Protein AF-A0AAN7W678-F1 (afdb_monomer_lite)

Foldseek 3Di:
DDDDDDDDDPDPDPPPPPPPPDDDWDWDADPVVRDTDTDDDPPPPPPPPPDPPDDDDDDDDDDPDPPPPDPVVVVVVVVVVVVVVVVVVVVVVVVVVVVVVVVVVVVVVVVVVVVVVVVVVVVVVVVVVVVVVVVVVVVVVVVVVD

Organism: NCBI:txid574655

InterPro domains:
  IPR004827 Basic-leucine zipper domain [PS00036] (78-93)
  IPR004827 Basic-leucine zipper domain [SM00338] (74-135)
  IPR046347 Basic-leucine zipper domain superfamily [SSF57959] (76-134)
  IPR050936 AP-1-like transcription factor yap1-like [PTHR40621] (41-137)

Radius of gyration: 36.77 Å; chains: 1; bounding box: 62×60×123 Å

Sequence (146 aa):
MSDTDDPQIDQESHHVNVVPDASYADFSFDATTTQFTYTADEQDSRRSSRALMIPEDASTPESPPRTTKGPARKDAEKRREQNRAAQRAYRDRQKVLVDGLLGQVNEMASKLQQQETKCELLESMCKRLATENEVYRDFLKLARTQ

Structure (mmCIF, N/CA/C/O backbone):
data_AF-A0AAN7W678-F1
#
_entry.id   AF-A0AAN7W678-F1
#
loop_
_atom_site.group_PDB
_atom_site.id
_atom_site.type_symbol
_atom_site.label_atom_id
_atom_site.label_alt_id
_atom_site.label_comp_id
_atom_site.label_asym_id
_atom_site.label_entity_id
_atom_site.label_seq_id
_atom_site.pdbx_PDB_ins_code
_atom_site.Cartn_x
_atom_site.Cartn_y
_atom_site.Cartn_z
_atom_site.occupancy
_atom_site.B_iso_or_equiv
_atom_site.auth_seq_id
_atom_site.auth_comp_id
_atom_site.auth_asym_id
_atom_site.auth_atom_id
_atom_site.pdbx_PDB_model_num
ATOM 1 N N . MET A 1 1 ? -27.120 41.879 -8.308 1.00 45.72 1 MET A N 1
ATOM 2 C CA . MET A 1 1 ? -26.958 41.950 -9.771 1.00 45.72 1 MET A CA 1
ATOM 3 C C . MET A 1 1 ? -25.512 42.298 -10.028 1.00 45.72 1 MET A C 1
ATOM 5 O O . MET A 1 1 ? -25.113 43.422 -9.764 1.00 45.72 1 MET A O 1
ATOM 9 N N . SER A 1 2 ? -24.736 41.291 -10.398 1.00 44.03 2 SER A N 1
ATOM 10 C CA . SER A 1 2 ? -23.367 41.421 -10.885 1.00 44.03 2 SER A CA 1
ATOM 11 C C . SER A 1 2 ? -23.129 40.183 -11.737 1.00 44.03 2 SER A C 1
ATOM 13 O O . SER A 1 2 ? -23.145 39.063 -11.221 1.00 44.03 2 SER A O 1
ATOM 15 N N . ASP A 1 3 ? -23.067 40.439 -13.036 1.00 44.00 3 ASP A N 1
ATOM 16 C CA . ASP A 1 3 ? -22.944 39.501 -14.140 1.00 44.00 3 ASP A CA 1
ATOM 17 C C . ASP A 1 3 ? -21.658 38.677 -14.030 1.00 44.00 3 ASP A C 1
ATOM 19 O O . ASP A 1 3 ? -20.603 39.190 -13.659 1.00 44.00 3 ASP A O 1
ATOM 23 N N . THR A 1 4 ? -21.763 37.379 -14.313 1.00 47.72 4 THR A N 1
ATOM 24 C CA . THR A 1 4 ? -20.614 36.476 -14.438 1.00 47.72 4 THR A CA 1
ATOM 25 C C . THR A 1 4 ? -20.540 36.067 -15.903 1.00 47.72 4 THR A C 1
ATOM 27 O O . THR A 1 4 ? -21.334 35.245 -16.353 1.00 47.72 4 THR A O 1
ATOM 30 N N . ASP A 1 5 ? -19.643 36.707 -16.652 1.00 45.00 5 ASP A N 1
ATOM 31 C CA . ASP A 1 5 ? -19.260 36.291 -18.000 1.00 45.00 5 ASP A CA 1
ATOM 32 C C . ASP A 1 5 ? -18.352 35.057 -17.890 1.00 45.00 5 ASP A C 1
ATOM 34 O O . ASP A 1 5 ? -17.177 35.165 -17.533 1.00 45.00 5 ASP A O 1
ATOM 38 N N . ASP A 1 6 ? -18.900 33.877 -18.181 1.00 46.94 6 ASP A N 1
ATOM 39 C CA . ASP A 1 6 ? -18.118 32.659 -18.402 1.00 46.94 6 ASP A CA 1
ATOM 40 C C . ASP A 1 6 ? -17.540 32.673 -19.831 1.00 46.94 6 ASP A C 1
ATOM 42 O O . ASP A 1 6 ? -18.298 32.813 -20.797 1.00 46.94 6 ASP A O 1
ATOM 46 N N . PRO A 1 7 ? -16.222 32.486 -20.031 1.00 46.75 7 PRO A N 1
ATOM 47 C CA . PRO A 1 7 ? -15.678 32.315 -21.370 1.00 46.75 7 PRO A CA 1
ATOM 48 C C . PRO A 1 7 ? -16.061 30.935 -21.929 1.00 46.75 7 PRO A C 1
ATOM 50 O O . PRO A 1 7 ? -15.653 29.897 -21.404 1.00 46.75 7 PRO A O 1
ATOM 53 N N . GLN A 1 8 ? -16.813 30.922 -23.035 1.00 43.38 8 GLN A N 1
ATOM 54 C CA . GLN A 1 8 ? -17.017 29.730 -23.860 1.00 43.38 8 GLN A CA 1
ATOM 55 C C . GLN A 1 8 ? -15.668 29.257 -24.417 1.00 43.38 8 GLN A C 1
ATOM 57 O O . GLN A 1 8 ? -15.045 29.930 -25.236 1.00 43.38 8 GLN A O 1
ATOM 62 N N . ILE A 1 9 ? -15.217 28.086 -23.970 1.00 41.78 9 ILE A N 1
ATOM 63 C CA . ILE A 1 9 ? -14.103 27.370 -24.589 1.00 41.78 9 ILE A CA 1
ATOM 64 C C . ILE A 1 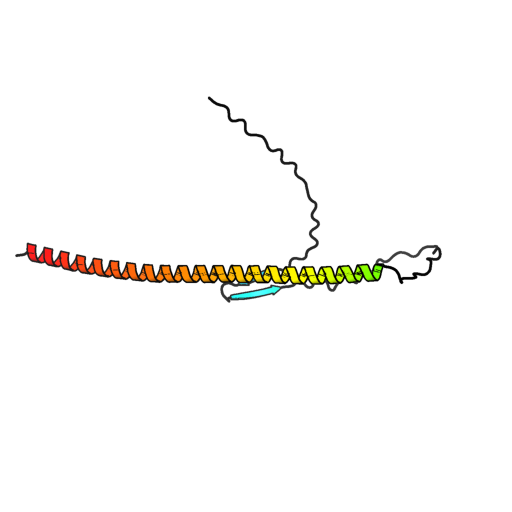9 ? -14.675 26.601 -25.781 1.00 41.78 9 ILE A C 1
ATOM 66 O O . ILE A 1 9 ? -15.334 25.574 -25.604 1.00 41.78 9 ILE A O 1
ATOM 70 N N . ASP A 1 10 ? -14.421 27.104 -26.988 1.00 40.97 10 ASP A N 1
ATOM 71 C CA . ASP A 1 10 ? -14.635 26.368 -28.232 1.00 40.97 10 ASP A CA 1
ATOM 72 C C . ASP A 1 10 ? -13.749 25.113 -28.230 1.00 40.97 10 ASP A C 1
ATOM 74 O O . ASP A 1 10 ? -12.520 25.182 -28.298 1.00 40.97 10 ASP A O 1
ATOM 78 N N . GLN A 1 11 ? -14.369 23.937 -28.112 1.00 38.78 11 GLN A N 1
ATOM 79 C CA . GLN A 1 11 ? -13.681 22.662 -28.288 1.00 38.78 11 GLN A CA 1
ATOM 80 C C . GLN A 1 11 ? -13.535 22.371 -29.786 1.00 38.78 11 GLN A C 1
ATOM 82 O O . GLN A 1 11 ? -14.395 21.736 -30.399 1.00 38.78 11 GLN A O 1
ATOM 87 N N . GLU A 1 12 ? -12.426 22.804 -30.386 1.00 39.22 12 GLU A N 1
ATOM 88 C CA . GLU A 1 12 ? -11.983 22.257 -31.669 1.00 39.22 12 GLU A CA 1
ATOM 89 C C . GLU A 1 12 ? -11.639 20.769 -31.488 1.00 39.22 12 GLU A C 1
ATOM 91 O O . GLU A 1 12 ? -10.652 20.383 -30.860 1.00 39.22 12 GLU A O 1
ATOM 96 N N . SER A 1 13 ? -12.493 19.905 -32.036 1.00 42.25 13 SER A N 1
ATOM 97 C CA . SER A 1 13 ? -12.279 18.461 -32.075 1.00 42.25 13 SER A CA 1
ATOM 98 C C . SER A 1 13 ? -11.214 18.118 -33.120 1.00 42.25 13 SER A C 1
ATOM 100 O O . SER A 1 13 ? -11.493 17.875 -34.293 1.00 42.25 13 SER A O 1
ATOM 102 N N . HIS A 1 14 ? -9.952 18.059 -32.696 1.00 37.84 14 HIS A N 1
ATOM 103 C CA . HIS A 1 14 ? -8.917 17.406 -33.489 1.00 37.84 14 HIS A CA 1
ATOM 104 C C . HIS A 1 14 ? -9.152 15.893 -33.482 1.00 37.84 14 HIS A C 1
ATOM 106 O O . HIS A 1 14 ? -8.736 15.172 -32.575 1.00 37.84 14 HIS A O 1
ATOM 112 N N . HIS A 1 15 ? -9.835 15.408 -34.517 1.00 33.69 15 HIS A N 1
ATOM 113 C CA . HIS A 1 15 ? -9.990 13.986 -34.783 1.00 33.69 15 HIS A CA 1
ATOM 114 C C . HIS A 1 15 ? -8.625 13.407 -35.186 1.00 33.69 15 HIS A C 1
ATOM 116 O O . HIS A 1 15 ? -8.247 13.383 -36.358 1.00 33.69 15 HIS A O 1
ATOM 122 N N . VAL A 1 16 ? -7.841 12.960 -34.205 1.00 38.50 16 VAL A N 1
ATOM 123 C CA . VAL A 1 16 ? -6.631 12.183 -34.474 1.00 38.50 16 VAL A CA 1
ATOM 124 C C . VAL A 1 16 ? -7.089 10.792 -34.900 1.00 38.50 16 VAL A C 1
ATOM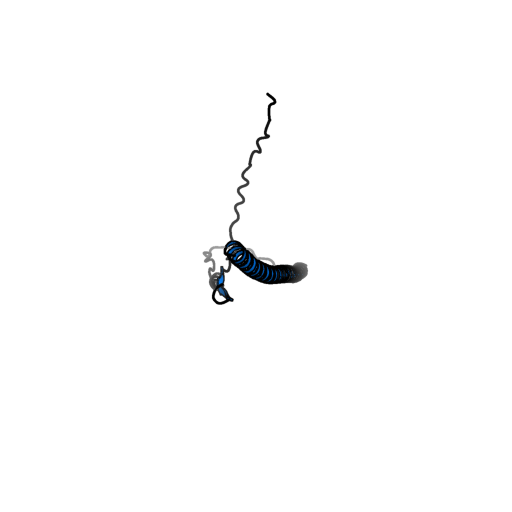 126 O O . VAL A 1 16 ? -7.546 9.999 -34.080 1.00 38.50 16 VAL A O 1
ATOM 129 N N . ASN A 1 17 ? -6.996 10.496 -36.197 1.00 39.53 17 ASN A N 1
ATOM 130 C CA . ASN A 1 17 ? -7.107 9.131 -36.707 1.00 39.53 17 ASN A CA 1
ATOM 131 C C . ASN A 1 17 ? -5.894 8.328 -36.222 1.00 39.53 17 ASN A C 1
ATOM 133 O O . ASN A 1 17 ? -4.886 8.201 -36.917 1.00 39.53 17 ASN A O 1
ATOM 137 N N . VAL A 1 18 ? -5.981 7.811 -34.998 1.00 37.03 18 VAL A N 1
ATOM 138 C CA . VAL A 1 18 ? -5.061 6.792 -34.503 1.00 37.03 18 VAL A CA 1
ATOM 139 C C . VAL A 1 18 ? -5.482 5.479 -35.149 1.00 37.03 18 VAL A C 1
ATOM 141 O O . VAL A 1 18 ? -6.487 4.885 -34.772 1.00 37.03 18 VAL A O 1
ATOM 144 N N . VAL A 1 19 ? -4.725 5.037 -36.149 1.00 40.75 19 VAL A N 1
ATOM 145 C CA . VAL A 1 19 ? -4.751 3.640 -36.590 1.00 40.75 19 VAL A CA 1
ATOM 146 C C . VAL A 1 19 ? -4.217 2.805 -35.418 1.00 40.75 19 VAL A C 1
ATOM 148 O O . VAL A 1 19 ? -3.059 3.008 -35.043 1.00 40.75 19 VAL A O 1
ATOM 151 N N . PRO A 1 20 ? -5.003 1.908 -34.794 1.00 43.53 20 PRO A N 1
ATOM 152 C CA . PRO A 1 20 ? -4.488 1.079 -33.720 1.00 43.53 20 PRO A CA 1
ATOM 153 C C . PRO A 1 20 ? -3.737 -0.093 -34.354 1.00 43.53 20 PRO A C 1
ATOM 155 O O . PRO A 1 20 ? -4.328 -1.117 -34.679 1.00 43.53 20 PRO A O 1
ATOM 158 N N . ASP A 1 21 ? -2.432 0.070 -34.558 1.00 43.50 21 ASP A N 1
ATOM 159 C CA . ASP A 1 21 ? -1.530 -1.040 -34.885 1.00 43.50 21 ASP A CA 1
ATOM 160 C C . ASP A 1 21 ? -0.730 -1.412 -33.630 1.00 43.50 21 ASP A C 1
ATOM 162 O O . ASP A 1 21 ? 0.469 -1.169 -33.509 1.00 43.50 21 ASP A O 1
ATOM 166 N N . ALA A 1 22 ? -1.443 -1.911 -32.622 1.00 43.84 22 ALA A N 1
ATOM 167 C CA . ALA A 1 22 ? -0.846 -2.508 -31.438 1.00 43.84 22 ALA A CA 1
ATOM 168 C C . ALA A 1 22 ? -1.771 -3.623 -30.950 1.00 43.84 22 ALA A C 1
ATOM 170 O O . ALA A 1 22 ? -2.796 -3.362 -30.321 1.00 43.84 22 ALA A O 1
ATOM 171 N N . SER A 1 23 ? -1.419 -4.872 -31.262 1.00 51.62 23 SER A N 1
ATOM 172 C CA . SER A 1 23 ? -2.016 -6.045 -30.627 1.00 51.62 23 SER A CA 1
ATOM 173 C C . SER A 1 23 ? -1.707 -5.980 -29.130 1.00 51.62 23 SER A C 1
ATOM 175 O O . SER A 1 23 ? -0.570 -6.211 -28.708 1.00 51.62 23 SER A O 1
ATOM 177 N N . TYR A 1 24 ? -2.693 -5.598 -28.326 1.00 46.97 24 TYR A N 1
ATOM 178 C CA . TYR A 1 24 ? -2.575 -5.634 -26.876 1.00 46.97 24 TYR A CA 1
ATOM 179 C C . TYR A 1 24 ? -2.617 -7.096 -26.428 1.00 46.97 24 TYR A C 1
ATOM 181 O O . TYR A 1 24 ? -3.590 -7.794 -26.690 1.00 46.97 24 TYR A O 1
ATOM 189 N N . ALA A 1 25 ? -1.548 -7.562 -25.781 1.00 56.78 25 ALA A N 1
ATOM 190 C CA . ALA A 1 25 ? -1.597 -8.817 -25.043 1.00 56.78 25 ALA A CA 1
ATOM 191 C C . ALA A 1 25 ? -2.537 -8.635 -23.846 1.00 56.78 25 ALA A C 1
ATOM 193 O O . ALA A 1 25 ? -2.428 -7.631 -23.133 1.00 56.78 25 ALA A O 1
ATOM 194 N N . ASP A 1 26 ? -3.445 -9.585 -23.645 1.00 56.50 26 ASP A N 1
ATOM 195 C CA . ASP A 1 26 ? -4.416 -9.521 -22.559 1.00 56.50 26 ASP A CA 1
ATOM 196 C C . ASP A 1 26 ? -3.771 -10.022 -21.258 1.00 56.50 26 ASP A C 1
ATOM 198 O O . ASP A 1 26 ? -3.059 -11.034 -21.246 1.00 56.50 26 ASP A O 1
ATOM 202 N N . PHE A 1 27 ? -3.964 -9.274 -20.171 1.00 49.91 27 PHE A N 1
ATOM 203 C CA . PHE A 1 27 ? -3.365 -9.568 -18.870 1.00 49.91 27 PHE A CA 1
ATOM 204 C C . PHE A 1 27 ? -4.459 -9.659 -17.816 1.00 49.91 27 PHE A C 1
ATOM 206 O O . PHE A 1 27 ? -5.077 -8.655 -17.460 1.00 49.91 27 PHE A O 1
ATOM 213 N N . SER A 1 28 ? -4.664 -10.860 -17.281 1.00 55.88 28 SER A N 1
ATOM 214 C CA . SER A 1 28 ? -5.645 -11.113 -16.230 1.00 55.88 28 SER A CA 1
ATOM 215 C C . SER A 1 28 ? -4.971 -11.534 -14.928 1.00 55.88 28 SER A C 1
ATOM 217 O O . SER A 1 28 ? -4.061 -12.368 -14.909 1.00 55.88 28 SER A O 1
ATOM 219 N N . PHE A 1 29 ? -5.451 -10.961 -13.823 1.00 58.31 29 PHE A N 1
ATOM 220 C CA . PHE A 1 29 ? -5.061 -11.318 -12.463 1.00 58.31 29 PHE A CA 1
ATOM 221 C C . PHE A 1 29 ? -6.230 -12.004 -11.757 1.00 58.31 29 PHE A C 1
ATOM 223 O O . PHE A 1 29 ? -7.313 -11.425 -11.654 1.00 58.31 29 PHE A O 1
ATOM 230 N N . ASP A 1 30 ? -6.001 -13.217 -11.253 1.00 53.50 30 ASP A N 1
ATOM 231 C CA . ASP A 1 30 ? -6.959 -13.907 -10.393 1.00 53.50 30 ASP A CA 1
ATOM 232 C C . ASP A 1 30 ? -6.600 -13.659 -8.923 1.00 53.50 30 ASP A C 1
ATOM 234 O O . ASP A 1 30 ? -5.625 -14.197 -8.391 1.00 53.50 30 ASP A O 1
ATOM 238 N N . ALA A 1 31 ? -7.416 -12.848 -8.250 1.00 44.53 31 ALA A N 1
ATOM 239 C CA . ALA A 1 31 ? -7.238 -12.526 -6.838 1.00 44.53 31 ALA A CA 1
ATOM 240 C C . ALA A 1 31 ? -7.493 -13.725 -5.902 1.00 44.53 31 ALA A C 1
ATOM 242 O O . ALA A 1 31 ? -7.049 -13.706 -4.757 1.00 44.53 31 ALA A O 1
ATOM 243 N N . THR A 1 32 ? -8.178 -14.769 -6.376 1.00 45.88 32 THR A N 1
ATOM 244 C CA . THR A 1 32 ? -8.543 -15.952 -5.579 1.00 45.88 32 THR A CA 1
ATOM 245 C C . THR A 1 32 ? -7.392 -16.945 -5.490 1.00 45.88 32 THR A C 1
ATOM 247 O O . THR A 1 32 ? -7.174 -17.562 -4.451 1.00 45.88 32 THR A O 1
ATOM 250 N N . THR A 1 33 ? -6.640 -17.091 -6.582 1.00 50.84 33 THR A N 1
ATOM 251 C CA . THR A 1 33 ? -5.494 -18.006 -6.677 1.00 50.84 33 THR A CA 1
ATOM 252 C C . THR A 1 33 ? -4.140 -17.299 -6.615 1.00 50.84 33 THR A C 1
ATOM 254 O O . THR A 1 33 ? -3.118 -17.980 -6.640 1.00 50.84 33 THR A O 1
ATOM 257 N N . THR A 1 34 ? -4.132 -15.961 -6.537 1.00 55.19 34 THR A N 1
ATOM 258 C CA . THR A 1 34 ? -2.939 -15.092 -6.591 1.00 55.19 34 THR A CA 1
ATOM 259 C C . THR A 1 34 ? -2.016 -15.394 -7.777 1.00 55.19 34 THR A C 1
ATOM 261 O O . THR A 1 34 ? -0.800 -15.209 -7.705 1.00 55.19 34 THR A O 1
ATOM 264 N N . GLN A 1 35 ? -2.597 -15.837 -8.897 1.00 41.97 35 GLN A N 1
ATOM 265 C CA . GLN A 1 35 ? -1.870 -16.184 -10.115 1.00 41.97 35 GLN A CA 1
ATOM 266 C C . GLN A 1 35 ? -2.053 -15.141 -11.217 1.00 41.97 35 GLN A C 1
AT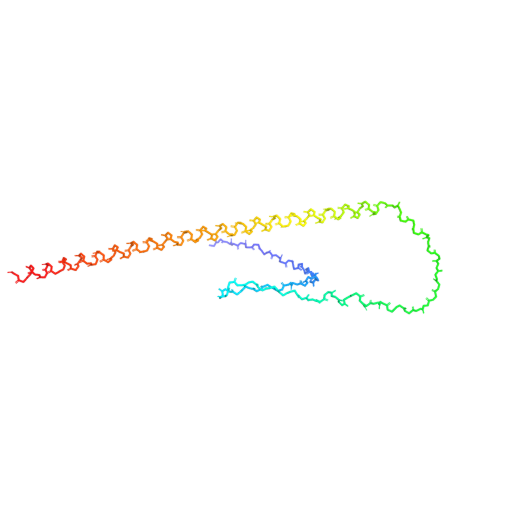OM 268 O O . GLN A 1 35 ? -3.118 -14.548 -11.400 1.00 41.97 35 GLN A O 1
ATOM 273 N N . PHE A 1 36 ? -0.977 -14.961 -11.982 1.00 48.84 36 PHE A N 1
ATOM 274 C CA . PHE A 1 36 ? -0.943 -14.132 -13.178 1.00 48.84 36 PHE A CA 1
ATOM 275 C C . PHE A 1 36 ? -1.002 -15.024 -14.411 1.00 48.84 36 PHE A C 1
ATOM 277 O O . PHE A 1 36 ? -0.194 -15.945 -14.550 1.00 48.84 36 PHE A O 1
ATOM 284 N N . THR A 1 37 ? -1.934 -14.738 -15.314 1.00 46.06 37 THR A N 1
ATOM 285 C CA . THR A 1 37 ? -2.043 -15.428 -16.602 1.00 46.06 37 THR A CA 1
ATOM 286 C C . THR A 1 37 ? -1.672 -14.476 -17.728 1.00 46.06 37 THR A C 1
ATOM 288 O O . THR A 1 37 ? -2.135 -13.338 -17.783 1.00 46.06 37 THR A O 1
ATOM 291 N N . TYR A 1 38 ? -0.795 -14.952 -18.611 1.00 45.34 38 TYR A N 1
ATOM 292 C CA . TYR A 1 38 ? -0.358 -14.231 -19.798 1.00 45.34 38 TYR A CA 1
ATOM 293 C C . TYR A 1 38 ? -0.779 -15.008 -21.039 1.00 45.34 38 TYR A C 1
ATOM 295 O O . TYR A 1 38 ? -0.333 -16.137 -21.248 1.00 45.34 38 TYR A O 1
ATOM 303 N N . THR A 1 39 ? -1.606 -14.383 -21.868 1.00 48.78 39 THR A N 1
ATOM 304 C CA . THR A 1 39 ? -1.988 -14.892 -23.185 1.00 48.78 39 THR A CA 1
ATOM 305 C C . THR A 1 39 ? -1.485 -13.924 -24.246 1.00 48.78 39 THR A C 1
ATOM 307 O O . THR A 1 39 ? -2.028 -12.837 -24.431 1.00 48.78 39 THR A O 1
ATOM 310 N N . ALA A 1 40 ? -0.406 -14.312 -24.928 1.00 51.50 40 ALA A N 1
ATOM 311 C CA . ALA A 1 40 ? 0.001 -13.666 -26.168 1.00 51.50 40 ALA A CA 1
ATOM 312 C C . ALA A 1 40 ? -0.842 -14.226 -27.316 1.00 51.50 40 ALA A C 1
ATOM 314 O O . ALA A 1 40 ? -0.824 -15.434 -27.549 1.00 51.50 40 ALA A O 1
ATOM 315 N N . ASP A 1 41 ? -1.531 -13.363 -28.060 1.00 50.16 41 ASP A N 1
ATOM 316 C CA . ASP A 1 41 ? -2.116 -13.756 -29.340 1.00 50.16 41 ASP A CA 1
ATOM 317 C C . ASP A 1 41 ? -0.988 -14.043 -30.345 1.00 50.16 41 ASP A C 1
ATOM 319 O O . ASP A 1 41 ? -0.283 -13.141 -30.803 1.00 50.16 41 ASP A O 1
ATOM 323 N N . GLU A 1 42 ? -0.812 -15.311 -30.722 1.00 47.81 42 GLU A N 1
ATOM 324 C CA . GLU A 1 42 ? 0.161 -15.774 -31.725 1.00 47.81 42 GLU A CA 1
ATOM 325 C C . GLU A 1 42 ? -0.231 -15.395 -33.174 1.00 47.81 42 GLU A C 1
ATOM 327 O O . GLU A 1 42 ? -0.091 -16.190 -34.108 1.00 47.81 42 GLU A O 1
ATOM 332 N N . GLN A 1 43 ? -0.737 -14.183 -33.423 1.00 47.50 43 GLN A N 1
ATOM 333 C CA . GLN A 1 43 ? -1.147 -13.784 -34.778 1.00 47.50 43 GLN A CA 1
ATOM 334 C C . GLN A 1 43 ? 0.006 -13.390 -35.717 1.00 47.50 43 GLN A C 1
ATOM 336 O O . GLN A 1 43 ? -0.226 -13.215 -36.916 1.00 47.50 43 GLN A O 1
ATOM 341 N N . ASP A 1 44 ? 1.253 -13.332 -35.243 1.00 46.47 44 ASP A N 1
ATOM 342 C CA . ASP A 1 44 ? 2.359 -12.790 -36.047 1.00 46.47 44 ASP A CA 1
ATOM 343 C C . ASP A 1 44 ? 3.160 -13.825 -36.867 1.00 46.47 44 ASP A C 1
ATOM 345 O O . ASP A 1 44 ? 4.025 -13.463 -37.662 1.00 46.47 44 ASP A O 1
ATOM 349 N N . SER A 1 45 ? 2.840 -15.125 -36.787 1.00 40.78 45 SER A N 1
ATOM 350 C CA . SER A 1 45 ? 3.530 -16.149 -37.605 1.00 40.78 45 SER A CA 1
ATOM 351 C C . SER A 1 45 ? 2.988 -16.319 -39.035 1.00 40.78 45 SER A C 1
ATOM 353 O O . SER A 1 45 ? 3.561 -17.077 -39.816 1.00 40.78 45 SER A O 1
ATOM 355 N N . ARG A 1 46 ? 1.900 -15.634 -39.433 1.00 43.22 46 ARG A N 1
ATOM 356 C CA . ARG A 1 46 ? 1.252 -15.852 -40.753 1.00 43.22 46 ARG A CA 1
ATOM 357 C C . ARG A 1 46 ? 1.257 -14.660 -41.715 1.00 43.22 46 ARG A C 1
ATOM 359 O O . ARG A 1 46 ? 0.874 -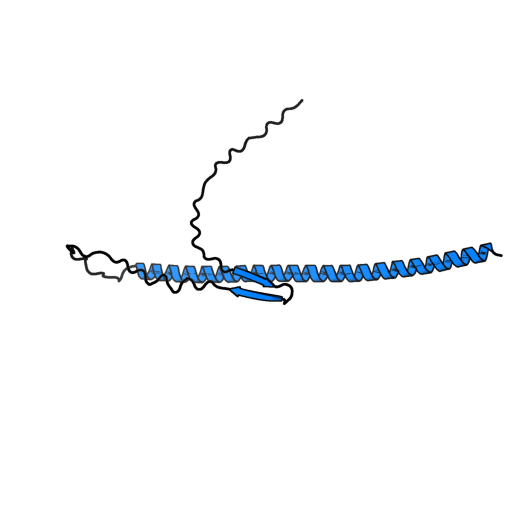14.825 -42.871 1.00 43.22 46 ARG A O 1
ATOM 366 N N . ARG A 1 47 ? 1.734 -13.475 -41.311 1.00 41.06 47 ARG A N 1
ATOM 367 C CA . ARG A 1 47 ? 1.788 -12.290 -42.199 1.00 41.06 47 ARG A CA 1
ATOM 368 C C . ARG A 1 47 ? 3.020 -12.214 -43.114 1.00 41.06 47 ARG A C 1
ATOM 370 O O . ARG A 1 47 ? 3.106 -11.297 -43.923 1.00 41.06 47 ARG A O 1
ATOM 377 N N . SER A 1 48 ? 3.918 -13.202 -43.078 1.00 42.69 48 SER A N 1
ATOM 378 C CA . SER A 1 48 ? 5.100 -13.270 -43.962 1.00 42.69 48 SER A CA 1
ATOM 379 C C . SER A 1 48 ? 4.834 -13.919 -45.338 1.00 42.69 48 SER A C 1
ATOM 381 O O . SER A 1 48 ? 5.748 -14.076 -46.143 1.00 42.69 48 SER A O 1
ATOM 383 N N . SER A 1 49 ? 3.590 -14.306 -45.655 1.00 43.34 49 SER A N 1
ATOM 384 C CA . SER A 1 49 ? 3.291 -15.101 -46.864 1.00 43.34 49 SER A CA 1
ATOM 385 C C . SER A 1 49 ? 2.260 -14.490 -47.812 1.00 43.34 49 SER A C 1
ATOM 387 O O . SER A 1 49 ? 1.668 -15.211 -48.609 1.00 43.34 49 SER A O 1
ATOM 389 N N . ARG A 1 50 ? 2.051 -13.167 -47.795 1.00 38.81 50 ARG A N 1
ATOM 390 C CA . ARG A 1 50 ? 1.346 -12.490 -48.897 1.00 38.81 50 ARG A CA 1
ATOM 391 C C . ARG A 1 50 ? 2.366 -11.881 -49.851 1.00 38.81 50 ARG A C 1
ATOM 393 O O . ARG A 1 50 ? 2.549 -10.670 -49.914 1.00 38.81 50 ARG A O 1
ATOM 400 N N . ALA A 1 51 ? 3.044 -12.772 -50.571 1.00 41.56 51 ALA A N 1
ATOM 401 C CA . ALA A 1 51 ? 3.702 -12.437 -51.820 1.00 41.56 51 ALA A CA 1
ATOM 402 C C . ALA A 1 51 ? 2.676 -11.720 -52.711 1.00 41.56 51 ALA A C 1
ATOM 404 O O . ALA A 1 51 ? 1.640 -12.291 -53.059 1.00 41.56 51 ALA A O 1
ATOM 405 N N . LEU A 1 52 ? 2.930 -10.448 -53.021 1.00 43.56 52 LEU A N 1
ATOM 406 C CA . LEU A 1 52 ? 2.245 -9.770 -54.111 1.00 43.56 52 LEU A CA 1
ATOM 407 C C . LEU A 1 52 ? 2.522 -10.575 -55.386 1.00 43.56 52 LEU A C 1
ATOM 409 O O . LEU A 1 52 ? 3.650 -10.588 -55.874 1.00 43.56 52 LEU A O 1
ATOM 413 N N . MET A 1 53 ? 1.499 -11.237 -55.924 1.00 43.34 53 MET A N 1
ATOM 414 C CA . MET A 1 53 ? 1.462 -11.544 -57.348 1.00 43.34 53 MET A CA 1
ATOM 415 C C . MET A 1 53 ? 1.440 -10.207 -58.091 1.00 43.34 53 MET A C 1
ATOM 417 O O . MET A 1 53 ? 0.428 -9.508 -58.080 1.00 43.34 53 MET A O 1
ATOM 421 N N . ILE A 1 54 ? 2.573 -9.833 -58.679 1.00 45.25 54 ILE A N 1
ATOM 422 C CA . ILE A 1 54 ? 2.651 -8.764 -59.673 1.00 45.25 54 ILE A CA 1
ATOM 423 C C . ILE A 1 54 ? 2.531 -9.457 -61.040 1.00 45.25 54 ILE A C 1
ATOM 425 O O . ILE A 1 54 ? 3.322 -10.367 -61.294 1.00 45.25 54 ILE A O 1
ATOM 429 N N . PRO A 1 55 ? 1.554 -9.099 -61.893 1.00 34.97 55 PRO A N 1
ATOM 430 C CA . PRO A 1 55 ? 1.483 -9.611 -63.257 1.00 34.97 55 PRO A CA 1
ATOM 431 C C . PRO A 1 55 ? 2.728 -9.183 -64.043 1.00 34.97 55 PRO A C 1
ATOM 433 O O . PRO A 1 55 ? 3.124 -8.018 -63.984 1.00 34.97 55 PRO A O 1
ATOM 436 N N . GLU A 1 56 ? 3.337 -10.131 -64.755 1.00 45.72 56 GLU A N 1
ATOM 437 C CA . GLU A 1 56 ? 4.366 -9.873 -65.760 1.00 45.72 56 GLU A CA 1
ATOM 438 C C . GLU A 1 56 ? 3.812 -8.931 -66.832 1.00 45.72 56 GLU A C 1
ATOM 440 O O . GLU A 1 56 ? 2.867 -9.300 -67.522 1.00 45.72 56 GLU A O 1
ATOM 445 N N . ASP A 1 57 ? 4.415 -7.751 -67.004 1.00 36.03 57 ASP A N 1
ATOM 446 C CA . ASP A 1 57 ? 4.689 -7.269 -68.356 1.00 36.03 57 ASP A CA 1
ATOM 447 C C . ASP A 1 57 ? 5.768 -6.173 -68.418 1.00 36.03 57 ASP A C 1
ATOM 449 O O . ASP A 1 57 ? 5.768 -5.205 -67.659 1.00 36.03 57 ASP A O 1
ATOM 453 N N . ALA A 1 58 ? 6.656 -6.379 -69.390 1.00 41.56 58 ALA A N 1
ATOM 454 C CA . ALA A 1 58 ? 7.501 -5.441 -70.127 1.00 41.56 58 ALA A CA 1
ATOM 455 C C . ALA A 1 58 ? 8.499 -4.486 -69.417 1.00 41.56 58 ALA A C 1
ATOM 457 O O . ALA A 1 58 ? 8.162 -3.514 -68.744 1.00 41.56 58 ALA A O 1
ATOM 458 N N . SER A 1 59 ? 9.761 -4.642 -69.851 1.00 37.53 59 SER A N 1
ATOM 459 C CA . SER A 1 59 ? 10.856 -3.651 -69.931 1.00 37.53 59 SER A CA 1
ATOM 460 C C . SER A 1 59 ? 11.559 -3.213 -68.636 1.00 37.53 59 SER A C 1
ATOM 462 O O . SER A 1 59 ? 11.246 -2.196 -68.029 1.00 37.53 59 SER A O 1
ATOM 464 N N . THR A 1 60 ? 12.632 -3.927 -68.286 1.00 35.62 60 THR A N 1
ATOM 465 C CA . THR A 1 60 ? 13.667 -3.473 -67.342 1.00 35.62 60 THR A CA 1
ATOM 466 C C . THR A 1 60 ? 14.621 -2.469 -68.007 1.00 35.62 60 THR A C 1
ATOM 468 O O . THR A 1 60 ? 15.356 -2.877 -68.910 1.00 35.62 60 THR A O 1
ATOM 471 N N . PRO A 1 61 ? 14.720 -1.204 -67.554 1.00 41.25 61 PRO A N 1
ATOM 472 C CA . PRO A 1 61 ? 15.952 -0.453 -67.699 1.00 41.25 61 PRO A CA 1
ATOM 473 C C . PRO A 1 61 ? 16.917 -0.897 -66.591 1.00 41.25 61 PRO A C 1
ATOM 475 O O . PRO A 1 61 ? 16.561 -1.017 -65.417 1.00 41.25 61 PRO A O 1
ATOM 478 N N . GLU A 1 62 ? 18.136 -1.200 -67.010 1.00 41.16 62 GLU A N 1
ATOM 479 C CA . GLU A 1 62 ? 19.272 -1.647 -66.211 1.00 41.16 62 GLU A CA 1
ATOM 480 C C . GLU A 1 62 ? 19.416 -0.826 -64.912 1.00 41.16 62 GLU A C 1
ATOM 482 O O . GLU A 1 62 ? 19.686 0.375 -64.929 1.00 41.16 62 GLU A O 1
ATOM 487 N N . SER A 1 63 ? 19.194 -1.463 -63.758 1.00 42.06 63 SER A N 1
ATOM 488 C CA . SER A 1 63 ? 19.445 -0.834 -62.457 1.00 42.06 63 SER A CA 1
ATOM 489 C C . SER A 1 63 ? 20.954 -0.824 -62.187 1.00 42.06 63 SER A C 1
ATOM 491 O O . SER A 1 63 ? 21.578 -1.885 -62.261 1.00 42.06 63 SER A O 1
ATOM 493 N N . PRO A 1 64 ? 21.565 0.327 -61.846 1.00 41.62 64 PRO A N 1
ATOM 494 C CA . PRO A 1 64 ? 23.005 0.407 -61.639 1.00 41.62 64 PRO A CA 1
ATOM 495 C C . PRO A 1 64 ? 23.437 -0.440 -60.427 1.00 41.62 64 PRO A C 1
ATOM 497 O O . PRO A 1 64 ? 22.666 -0.615 -59.475 1.00 41.62 64 PRO A O 1
ATOM 500 N N . PRO A 1 65 ? 24.675 -0.971 -60.429 1.00 46.69 65 PRO A N 1
ATOM 501 C CA . PRO A 1 65 ? 25.127 -1.931 -59.432 1.00 46.69 65 PRO A CA 1
ATOM 502 C C . PRO A 1 65 ? 25.095 -1.320 -58.029 1.00 46.69 65 PRO A C 1
ATOM 504 O O . PRO A 1 65 ? 25.667 -0.264 -57.756 1.00 46.69 65 PRO A O 1
ATOM 507 N N . ARG A 1 66 ? 24.422 -2.021 -57.112 1.00 47.75 66 ARG A N 1
ATOM 508 C CA . ARG A 1 66 ? 24.221 -1.626 -55.714 1.00 47.75 66 ARG A CA 1
ATOM 509 C C . ARG A 1 66 ? 25.545 -1.717 -54.941 1.00 47.75 66 ARG A C 1
ATOM 511 O O . ARG A 1 66 ? 25.835 -2.708 -54.275 1.00 47.75 66 ARG A O 1
ATOM 518 N N . THR A 1 67 ? 26.366 -0.674 -54.996 1.00 47.34 67 THR A N 1
ATOM 519 C CA . THR A 1 67 ? 27.597 -0.560 -54.201 1.00 47.34 67 THR A CA 1
ATOM 520 C C . THR A 1 67 ? 27.261 -0.161 -52.756 1.00 47.34 67 THR A C 1
ATOM 522 O O . THR A 1 67 ? 27.454 0.968 -52.317 1.00 47.34 67 THR A O 1
ATOM 525 N N . THR A 1 68 ? 26.735 -1.086 -51.945 1.00 52.00 68 THR A N 1
ATOM 526 C CA . THR A 1 68 ? 26.424 -0.801 -50.528 1.00 52.00 68 THR A CA 1
ATOM 527 C C . THR A 1 68 ? 27.678 -0.850 -49.646 1.00 52.00 68 THR A C 1
ATOM 529 O O . THR A 1 68 ? 27.830 -1.731 -48.796 1.00 52.00 68 THR A O 1
ATOM 532 N N . LYS A 1 69 ? 28.589 0.106 -49.821 1.00 49.72 69 LYS A N 1
ATOM 533 C CA . LYS A 1 69 ? 29.602 0.463 -48.814 1.00 49.72 69 LYS A CA 1
ATOM 534 C C . LYS A 1 69 ? 29.520 1.969 -48.546 1.00 49.72 69 LYS A C 1
ATOM 536 O O . LYS A 1 69 ? 30.449 2.713 -48.815 1.00 49.72 69 LYS A O 1
ATOM 541 N N . GLY A 1 70 ? 28.363 2.402 -48.046 1.00 53.28 70 GLY A N 1
ATOM 542 C CA . GLY A 1 70 ? 28.071 3.788 -47.674 1.00 53.28 70 GLY A CA 1
ATOM 543 C C . GLY A 1 70 ? 27.467 3.912 -46.261 1.00 53.28 70 GLY A C 1
ATOM 544 O O . GLY A 1 70 ? 27.134 2.890 -45.651 1.00 53.28 70 GLY A O 1
ATOM 545 N N . PRO A 1 71 ? 27.320 5.147 -45.741 1.00 54.25 71 PRO A N 1
ATOM 546 C CA . PRO A 1 71 ? 27.052 5.514 -44.334 1.00 54.25 71 PRO A CA 1
ATOM 547 C C . PRO A 1 71 ? 25.846 4.833 -43.659 1.00 54.25 71 PRO A C 1
ATOM 549 O O . PRO A 1 71 ? 25.824 4.704 -42.437 1.00 54.25 71 PRO A O 1
ATOM 552 N N . ALA A 1 72 ? 24.922 4.265 -44.437 1.00 61.09 72 ALA A N 1
ATOM 553 C CA . ALA A 1 72 ? 23.736 3.547 -43.970 1.00 61.09 72 ALA A CA 1
ATOM 554 C C . ALA A 1 72 ? 24.005 2.423 -42.943 1.00 61.09 72 ALA A C 1
ATOM 556 O O . ALA A 1 72 ? 23.142 2.129 -42.115 1.00 61.09 72 ALA A O 1
ATOM 557 N N . ARG A 1 73 ? 25.190 1.788 -42.955 1.00 64.31 73 ARG A N 1
ATOM 558 C CA . ARG A 1 73 ? 25.555 0.778 -41.937 1.00 64.31 73 ARG A CA 1
ATOM 559 C C . ARG A 1 73 ? 25.835 1.398 -40.562 1.00 64.31 73 ARG A C 1
ATOM 561 O O . ARG A 1 73 ? 25.411 0.827 -39.562 1.00 64.31 73 ARG A O 1
ATOM 568 N N . LYS A 1 74 ? 26.482 2.570 -40.518 1.00 70.50 74 LYS A N 1
ATOM 569 C CA . LYS A 1 74 ? 26.761 3.302 -39.269 1.00 70.50 74 LYS A CA 1
ATOM 570 C C . LYS A 1 74 ? 25.470 3.855 -38.661 1.00 70.50 74 LYS A C 1
ATOM 572 O O . LYS A 1 74 ? 25.267 3.762 -37.454 1.00 70.50 74 LYS A O 1
ATOM 577 N N . ASP A 1 75 ? 24.552 4.325 -39.503 1.00 80.94 75 ASP A N 1
ATOM 578 C CA . ASP A 1 75 ? 23.241 4.813 -39.056 1.00 80.94 75 ASP A CA 1
ATOM 579 C C . ASP A 1 75 ? 22.335 3.681 -38.549 1.00 80.94 75 ASP A C 1
ATOM 581 O O . ASP A 1 75 ? 21.577 3.854 -37.593 1.00 80.94 75 ASP A O 1
ATOM 585 N N . ALA A 1 76 ? 22.422 2.492 -39.155 1.00 84.25 76 ALA A N 1
ATOM 586 C CA . ALA A 1 76 ? 21.719 1.306 -38.671 1.00 84.25 76 ALA A CA 1
ATOM 587 C C . ALA A 1 76 ? 22.258 0.829 -37.312 1.00 84.25 76 ALA A C 1
ATOM 589 O O . ALA A 1 76 ? 21.476 0.467 -36.433 1.00 84.25 76 ALA A O 1
ATOM 590 N N . GLU A 1 77 ? 23.576 0.853 -37.115 1.00 88.62 77 GLU A N 1
ATOM 591 C CA . GLU A 1 77 ? 24.206 0.492 -35.843 1.00 88.62 77 GLU A CA 1
ATOM 592 C C . GLU A 1 77 ? 23.862 1.485 -34.726 1.00 88.62 77 GLU A C 1
ATOM 594 O O . GLU A 1 77 ? 23.451 1.071 -33.641 1.00 88.62 77 GLU A O 1
ATOM 599 N N . LYS A 1 78 ? 23.898 2.790 -35.021 1.00 91.44 78 LYS A N 1
ATOM 600 C CA . LYS A 1 78 ? 23.484 3.841 -34.082 1.00 91.44 78 LYS A CA 1
ATOM 601 C C . LYS A 1 78 ? 22.026 3.678 -33.642 1.00 91.44 78 LYS A C 1
ATOM 603 O O . LYS A 1 78 ? 21.739 3.768 -32.451 1.00 91.44 78 LYS A O 1
ATOM 608 N N . ARG A 1 79 ? 21.108 3.375 -34.569 1.00 90.25 79 ARG A N 1
ATOM 609 C CA . ARG A 1 79 ? 19.695 3.109 -34.237 1.00 90.25 79 ARG A CA 1
ATOM 610 C C . ARG A 1 79 ? 19.513 1.860 -33.380 1.00 90.25 79 ARG A C 1
ATOM 612 O O . ARG A 1 79 ? 18.689 1.877 -32.471 1.00 90.25 79 ARG A O 1
ATOM 619 N N . ARG A 1 80 ? 20.281 0.793 -33.631 1.00 93.88 80 ARG A N 1
ATOM 620 C CA . ARG A 1 80 ? 20.260 -0.412 -32.783 1.00 93.88 80 ARG A CA 1
ATOM 621 C C . ARG A 1 80 ? 20.711 -0.094 -31.362 1.00 93.88 80 ARG A C 1
ATOM 623 O O . ARG A 1 80 ? 20.050 -0.525 -30.424 1.00 93.88 80 ARG A O 1
ATOM 630 N N . GLU A 1 81 ? 21.783 0.681 -31.196 1.00 95.31 81 GLU A N 1
ATOM 631 C CA . GLU A 1 81 ? 22.241 1.064 -29.856 1.00 95.31 81 GLU A CA 1
ATOM 632 C C . GLU A 1 81 ? 21.241 1.975 -29.141 1.00 95.31 81 GLU A C 1
ATOM 634 O O . GLU A 1 81 ? 20.945 1.749 -27.971 1.00 95.31 81 GLU A O 1
ATOM 639 N N . GLN A 1 82 ? 20.639 2.937 -29.845 1.00 95.75 82 GLN A N 1
ATOM 640 C CA . GLN A 1 82 ? 19.569 3.768 -29.285 1.00 95.75 82 GLN A CA 1
ATOM 641 C C . GLN A 1 82 ? 18.367 2.932 -28.834 1.00 95.75 82 GLN A C 1
ATOM 643 O O . GLN A 1 82 ? 17.845 3.160 -27.747 1.00 95.75 82 GLN A O 1
ATOM 648 N N . ASN A 1 83 ? 17.956 1.934 -29.622 1.00 95.69 83 ASN A N 1
ATOM 649 C CA . ASN A 1 83 ? 16.862 1.041 -29.239 1.00 95.69 83 ASN A CA 1
ATOM 650 C C . ASN A 1 83 ? 17.223 0.205 -28.001 1.00 95.69 83 ASN A C 1
ATOM 652 O O . ASN A 1 83 ? 16.421 0.098 -27.076 1.00 95.69 83 ASN A O 1
ATOM 656 N N . ARG A 1 84 ? 18.457 -0.317 -27.934 1.00 97.25 84 ARG A N 1
ATOM 657 C CA . ARG A 1 84 ? 18.960 -1.016 -26.740 1.00 97.25 84 ARG A CA 1
ATOM 658 C C . ARG A 1 84 ? 18.942 -0.111 -25.509 1.00 97.25 84 ARG A C 1
ATOM 660 O O . ARG A 1 84 ? 18.479 -0.534 -24.454 1.00 97.25 84 ARG A O 1
ATOM 667 N N . ALA A 1 85 ? 19.413 1.128 -25.630 1.00 96.31 85 ALA A N 1
ATOM 668 C CA . ALA A 1 85 ? 19.393 2.100 -24.541 1.00 96.31 85 ALA A CA 1
ATOM 669 C C . ALA A 1 85 ? 17.961 2.455 -24.106 1.00 96.31 85 ALA A C 1
ATOM 671 O O . ALA A 1 85 ? 17.671 2.468 -22.912 1.00 96.31 85 ALA A O 1
ATOM 672 N N . ALA A 1 86 ? 17.048 2.665 -25.058 1.00 95.94 86 ALA A N 1
ATOM 673 C CA . ALA A 1 86 ? 15.644 2.949 -24.775 1.00 95.94 86 ALA A CA 1
ATOM 674 C C . ALA A 1 86 ? 14.960 1.788 -24.035 1.00 95.94 86 ALA A C 1
ATOM 676 O O . ALA A 1 86 ? 14.242 2.022 -23.063 1.00 95.94 86 ALA A O 1
ATOM 677 N N . GLN A 1 87 ? 15.230 0.543 -24.439 1.00 98.00 87 GLN A N 1
ATOM 678 C CA . GLN A 1 87 ? 14.707 -0.653 -23.772 1.00 98.00 87 GLN A CA 1
ATOM 679 C C . GLN A 1 87 ? 15.266 -0.825 -22.358 1.00 98.00 87 GLN A C 1
ATOM 681 O O . GLN A 1 87 ? 14.509 -1.162 -21.449 1.00 98.00 87 GLN A O 1
ATOM 686 N N . ARG A 1 88 ? 16.565 -0.565 -22.147 1.00 97.88 88 ARG A N 1
ATOM 687 C CA . ARG A 1 88 ? 17.158 -0.547 -20.798 1.00 97.88 88 ARG A CA 1
ATOM 688 C C . ARG A 1 88 ? 16.460 0.490 -19.919 1.00 97.88 88 ARG A C 1
ATOM 690 O O . ARG A 1 88 ? 15.914 0.131 -18.887 1.00 97.88 88 ARG A O 1
ATOM 697 N N . ALA A 1 89 ? 16.349 1.728 -20.398 1.00 97.56 89 ALA A N 1
ATOM 698 C CA . ALA A 1 89 ? 15.697 2.803 -19.656 1.00 97.56 89 ALA A CA 1
ATOM 699 C C . ALA A 1 89 ? 14.212 2.518 -19.364 1.00 97.56 89 ALA A C 1
ATOM 701 O O . ALA A 1 89 ? 13.704 2.903 -18.315 1.00 97.56 89 ALA A O 1
ATOM 702 N N . TYR A 1 90 ? 13.501 1.848 -20.276 1.00 98.12 90 TYR A N 1
ATOM 703 C CA . TYR A 1 90 ? 12.129 1.401 -20.032 1.00 98.12 90 TYR A CA 1
ATOM 704 C C . TYR A 1 90 ? 12.063 0.381 -18.891 1.00 98.12 90 TYR A C 1
ATOM 706 O O . TYR A 1 90 ? 11.281 0.571 -17.962 1.00 98.12 90 TYR A O 1
ATOM 714 N N . ARG A 1 91 ? 12.915 -0.653 -18.922 1.00 98.31 91 ARG A N 1
ATOM 715 C CA . ARG A 1 91 ? 12.982 -1.670 -17.860 1.00 98.31 91 ARG A CA 1
ATOM 716 C C . ARG A 1 91 ? 13.366 -1.065 -16.513 1.00 98.31 91 ARG A C 1
ATOM 718 O O . ARG A 1 91 ? 12.763 -1.418 -15.506 1.00 98.31 91 ARG A O 1
ATOM 725 N N . ASP A 1 92 ? 14.304 -0.122 -16.501 1.00 98.06 92 ASP A N 1
ATOM 726 C CA . ASP A 1 92 ? 14.717 0.571 -15.280 1.00 98.06 92 ASP A CA 1
ATOM 727 C C . ASP A 1 92 ? 13.556 1.377 -14.682 1.00 98.06 92 ASP A C 1
ATOM 729 O O . ASP A 1 92 ? 13.269 1.261 -13.492 1.00 98.06 92 ASP A O 1
ATOM 733 N N . ARG A 1 93 ? 12.820 2.134 -15.509 1.00 98.12 93 ARG A N 1
ATOM 734 C CA . ARG A 1 93 ? 11.620 2.863 -15.057 1.00 98.12 93 ARG A CA 1
ATOM 735 C C . ARG A 1 93 ? 10.527 1.926 -14.555 1.00 98.12 93 ARG A C 1
ATOM 737 O O . ARG A 1 93 ? 9.903 2.218 -13.539 1.00 98.12 93 ARG A O 1
ATOM 744 N N . GLN A 1 94 ? 10.304 0.811 -15.246 1.00 98.31 94 GLN A N 1
ATOM 745 C CA . GLN A 1 94 ? 9.331 -0.195 -14.828 1.00 98.31 94 GLN A CA 1
ATOM 746 C C . GLN A 1 94 ? 9.705 -0.784 -13.465 1.00 98.31 94 GLN A C 1
ATOM 748 O O . GLN A 1 94 ? 8.843 -0.901 -12.600 1.00 98.31 94 GLN A O 1
ATOM 753 N N . LYS A 1 95 ? 10.986 -1.095 -13.248 1.00 98.12 95 LYS A N 1
ATOM 754 C CA . LYS A 1 95 ? 11.477 -1.586 -11.960 1.00 98.12 95 LYS A CA 1
ATOM 755 C C . LYS A 1 95 ? 11.251 -0.566 -10.844 1.00 98.12 95 LYS A C 1
ATOM 757 O O . LYS A 1 95 ? 10.690 -0.925 -9.821 1.00 98.12 95 LYS A O 1
ATOM 762 N N . VAL A 1 96 ? 11.599 0.703 -11.068 1.00 98.19 96 VAL A N 1
ATOM 763 C CA . VAL A 1 96 ? 11.364 1.780 -10.087 1.00 98.19 96 VAL A CA 1
ATOM 764 C C . VAL A 1 96 ? 9.880 1.914 -9.740 1.00 98.19 96 VAL A C 1
ATOM 766 O O . VAL A 1 96 ? 9.539 2.075 -8.571 1.00 98.19 96 VAL A O 1
ATOM 769 N N . LEU A 1 97 ? 8.992 1.825 -10.734 1.00 98.38 97 LEU A N 1
ATOM 770 C CA . LEU A 1 97 ? 7.550 1.865 -10.500 1.00 98.38 97 LEU A CA 1
ATOM 771 C C . LEU A 1 97 ? 7.084 0.677 -9.651 1.00 98.38 97 LEU A C 1
ATOM 773 O O . LEU A 1 97 ? 6.357 0.877 -8.683 1.00 98.38 97 LEU A O 1
ATOM 777 N N . VAL A 1 98 ? 7.506 -0.542 -9.995 1.00 98.38 98 VAL A N 1
ATOM 778 C CA . VAL A 1 98 ? 7.146 -1.758 -9.250 1.00 98.38 98 VAL A CA 1
ATOM 779 C C . VAL A 1 98 ? 7.665 -1.694 -7.816 1.00 98.38 98 VAL A C 1
ATOM 781 O O . VAL A 1 98 ? 6.898 -1.944 -6.890 1.00 98.38 98 VAL A O 1
ATOM 784 N N . ASP A 1 99 ? 8.922 -1.295 -7.621 1.00 97.88 99 ASP A N 1
ATOM 785 C CA . ASP A 1 99 ? 9.525 -1.138 -6.296 1.00 97.88 99 ASP A CA 1
ATOM 786 C C . ASP A 1 99 ? 8.768 -0.075 -5.472 1.00 97.88 99 ASP A C 1
ATOM 788 O O . ASP A 1 99 ? 8.500 -0.274 -4.286 1.00 97.88 99 ASP A O 1
ATOM 792 N N . GLY A 1 100 ? 8.353 1.028 -6.108 1.00 98.19 100 GLY A N 1
ATOM 793 C CA . GLY A 1 100 ? 7.543 2.074 -5.481 1.00 98.19 100 GLY A CA 1
ATOM 794 C C . GLY A 1 100 ? 6.151 1.592 -5.065 1.00 98.19 100 GLY A C 1
ATOM 795 O O . GLY A 1 100 ? 5.733 1.829 -3.932 1.00 98.19 100 GLY A O 1
ATOM 796 N N . LEU A 1 101 ? 5.448 0.877 -5.948 1.00 98.31 101 LEU A N 1
ATOM 797 C CA . LEU A 1 101 ? 4.135 0.296 -5.650 1.00 98.31 101 LEU A CA 1
ATOM 798 C C . LEU A 1 101 ? 4.224 -0.751 -4.535 1.00 98.31 101 LEU A C 1
ATOM 800 O O . LEU A 1 101 ? 3.399 -0.750 -3.623 1.00 98.31 101 LEU A O 1
ATOM 804 N N . LEU A 1 102 ? 5.250 -1.605 -4.559 1.00 98.25 102 LEU A N 1
ATOM 805 C CA . LEU A 1 102 ? 5.490 -2.587 -3.503 1.00 98.25 102 LEU A CA 1
ATOM 806 C C . LEU A 1 102 ? 5.754 -1.902 -2.153 1.00 98.25 102 LEU A C 1
ATOM 808 O O . LEU A 1 102 ? 5.219 -2.324 -1.128 1.00 98.25 102 LEU A O 1
ATOM 812 N N . GLY A 1 103 ? 6.525 -0.811 -2.155 1.00 98.25 103 GLY A N 1
ATOM 813 C CA . GLY A 1 103 ? 6.736 0.026 -0.974 1.00 98.25 103 GLY A CA 1
ATOM 814 C C . GLY A 1 103 ? 5.428 0.581 -0.405 1.00 98.25 103 GLY A C 1
ATOM 815 O O . GLY A 1 103 ? 5.185 0.459 0.794 1.00 98.25 103 GLY A O 1
ATOM 816 N N . GLN A 1 104 ? 4.551 1.114 -1.262 1.00 98.50 104 GLN A N 1
ATOM 817 C CA . GLN A 1 104 ? 3.240 1.629 -0.848 1.00 98.50 104 GLN A CA 1
ATOM 818 C C . GLN A 1 104 ? 2.343 0.536 -0.258 1.00 98.50 104 GLN A C 1
ATOM 820 O O . GLN A 1 104 ? 1.704 0.758 0.770 1.00 98.50 104 GLN A O 1
ATOM 825 N N . VAL A 1 105 ? 2.314 -0.655 -0.864 1.00 98.56 105 VAL A N 1
ATOM 826 C CA . VAL A 1 105 ? 1.556 -1.803 -0.337 1.00 98.56 105 VAL A CA 1
ATOM 827 C C . VAL A 1 105 ? 2.054 -2.192 1.054 1.00 98.56 105 VAL A C 1
ATOM 829 O O . VAL A 1 105 ? 1.244 -2.353 1.966 1.00 98.56 105 VAL A O 1
ATOM 832 N N . ASN A 1 106 ? 3.371 -2.274 1.249 1.00 97.88 106 ASN A N 1
ATOM 833 C CA . ASN A 1 106 ? 3.959 -2.602 2.550 1.00 97.88 106 ASN A CA 1
ATOM 834 C C . ASN A 1 106 ? 3.657 -1.535 3.614 1.00 97.88 106 ASN A C 1
ATOM 836 O O . ASN A 1 106 ? 3.376 -1.864 4.771 1.00 97.88 106 ASN A O 1
ATOM 840 N N . GLU A 1 107 ? 3.683 -0.256 3.235 1.00 98.38 107 GLU A N 1
ATOM 841 C CA . GLU A 1 107 ? 3.323 0.842 4.132 1.00 98.38 107 GLU A CA 1
ATOM 842 C C . GLU A 1 107 ? 1.843 0.774 4.535 1.00 98.38 107 GLU A C 1
ATOM 844 O O . GLU A 1 107 ? 1.517 0.890 5.718 1.00 98.38 107 GLU A O 1
ATOM 849 N N . MET A 1 108 ? 0.941 0.542 3.575 1.00 98.25 108 MET A N 1
ATOM 850 C CA . MET A 1 108 ? -0.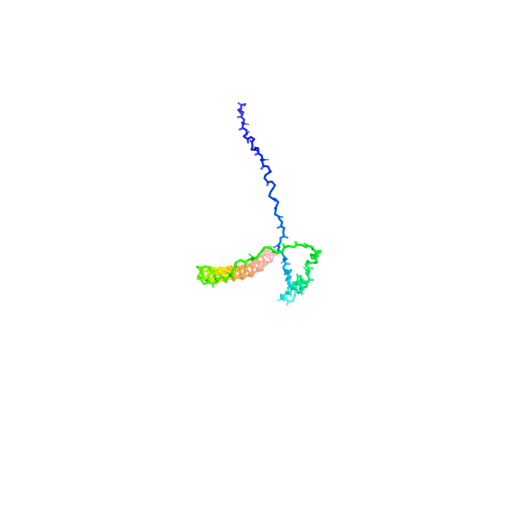489 0.380 3.851 1.00 98.25 108 MET A CA 1
ATOM 851 C C . MET A 1 108 ? -0.765 -0.836 4.737 1.00 98.25 108 MET A C 1
ATOM 853 O O . MET A 1 108 ? -1.523 -0.714 5.697 1.00 98.25 108 MET A O 1
ATOM 857 N N . ALA A 1 109 ? -0.117 -1.973 4.477 1.00 98.25 109 ALA A N 1
ATOM 858 C CA . ALA A 1 109 ? -0.231 -3.168 5.311 1.00 98.25 109 ALA A CA 1
ATOM 859 C C . ALA A 1 109 ? 0.226 -2.898 6.756 1.00 98.25 109 ALA A C 1
ATOM 861 O O . ALA A 1 109 ? -0.459 -3.269 7.707 1.00 98.25 109 ALA A O 1
ATOM 862 N N . SER A 1 110 ? 1.330 -2.165 6.930 1.00 98.31 110 SER A N 1
ATOM 863 C CA . SER A 1 110 ? 1.821 -1.775 8.259 1.00 98.31 110 SER A CA 1
ATOM 864 C C . SER A 1 110 ? 0.836 -0.856 8.990 1.00 98.31 110 SER A C 1
ATOM 866 O O . SER A 1 110 ? 0.588 -1.034 10.182 1.00 98.31 110 SER A O 1
ATOM 868 N N . LYS A 1 111 ? 0.242 0.118 8.286 1.00 98.50 111 LYS A N 1
ATOM 869 C CA . LYS A 1 111 ? -0.787 1.006 8.855 1.00 98.50 111 LYS A CA 1
ATOM 870 C C . LYS A 1 111 ? -2.052 0.241 9.237 1.00 98.50 111 LYS A C 1
ATOM 872 O O . LYS A 1 111 ? -2.626 0.523 10.286 1.00 98.50 111 LYS A O 1
ATOM 877 N N . LEU A 1 112 ? -2.468 -0.723 8.417 1.00 98.38 112 LEU A N 1
ATOM 878 C CA . LEU A 1 112 ? -3.616 -1.579 8.707 1.00 98.38 112 LEU A CA 1
ATOM 879 C C . LEU A 1 112 ? -3.390 -2.366 10.003 1.00 98.38 112 LEU A C 1
ATOM 881 O O . LEU A 1 112 ? -4.208 -2.269 10.911 1.00 98.38 112 LEU A O 1
ATOM 885 N N . GLN A 1 113 ? -2.237 -3.023 10.142 1.00 98.38 113 GLN A N 1
ATOM 886 C CA . GLN A 1 113 ? -1.882 -3.774 11.350 1.00 98.38 113 GLN A CA 1
ATOM 887 C C . GLN A 1 113 ? -1.852 -2.887 12.610 1.00 98.38 113 GLN A C 1
ATOM 889 O O . GLN A 1 113 ? -2.334 -3.264 13.681 1.00 98.38 113 GLN A O 1
ATOM 894 N N . GLN A 1 114 ? -1.303 -1.673 12.506 1.00 98.06 114 GLN A N 1
ATOM 895 C CA . GLN A 1 114 ? -1.331 -0.707 13.611 1.00 98.06 114 GLN A CA 1
ATOM 896 C C . GLN A 1 114 ? -2.762 -0.315 13.996 1.00 98.06 114 GLN A C 1
ATOM 898 O O . GLN A 1 114 ? -3.071 -0.160 15.177 1.00 98.06 114 GLN A O 1
ATOM 903 N N . GLN A 1 115 ? -3.648 -0.161 13.014 1.00 98.06 115 GLN A N 1
ATOM 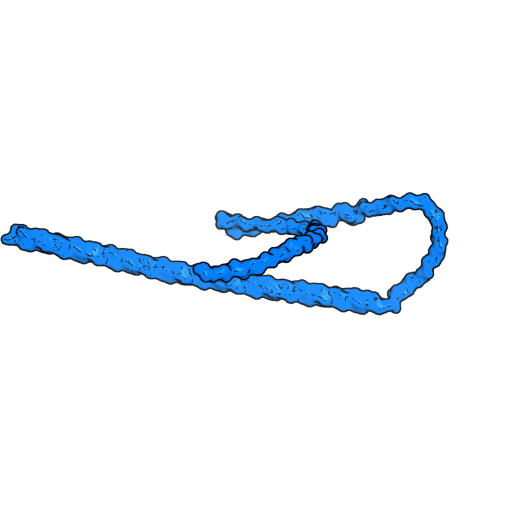904 C CA . GLN A 1 115 ? -5.040 0.175 13.276 1.00 98.06 115 GLN A CA 1
ATOM 905 C C . GLN A 1 115 ? -5.795 -0.998 13.914 1.00 98.06 115 GLN A C 1
ATOM 907 O O . GLN A 1 115 ? -6.544 -0.777 14.862 1.00 98.06 115 GLN A O 1
ATOM 912 N N . GLU A 1 116 ? -5.555 -2.229 13.458 1.00 98.38 116 GLU A N 1
ATOM 913 C CA . GLU A 1 116 ? -6.127 -3.451 14.039 1.00 98.38 116 GLU A CA 1
ATOM 914 C C . GLU A 1 116 ? -5.757 -3.585 15.521 1.00 98.38 116 GLU A C 1
ATOM 916 O O . GLU A 1 116 ? -6.641 -3.664 16.372 1.00 98.38 116 GLU A O 1
ATOM 921 N N . THR A 1 117 ? -4.470 -3.473 15.860 1.00 98.38 117 THR A N 1
ATOM 922 C CA . THR A 1 117 ? -4.017 -3.524 17.265 1.00 98.38 117 THR A CA 1
ATOM 923 C C . THR A 1 117 ? -4.620 -2.409 18.127 1.00 98.38 117 THR A C 1
ATOM 925 O O . THR A 1 117 ? -4.968 -2.623 19.292 1.00 98.38 117 THR A O 1
ATOM 928 N N . LYS A 1 118 ? -4.802 -1.206 17.569 1.00 98.44 118 LYS A N 1
ATOM 929 C CA . LYS A 1 118 ? -5.478 -0.105 18.267 1.00 98.44 118 LYS A CA 1
ATOM 930 C C . LYS A 1 118 ? -6.958 -0.409 18.509 1.00 98.44 118 LYS A C 1
ATOM 932 O O . LYS A 1 118 ? -7.466 -0.095 19.587 1.00 98.44 118 LYS A O 1
ATOM 937 N N . CYS A 1 119 ? -7.643 -1.006 17.537 1.00 98.25 119 CYS A N 1
ATOM 938 C CA . CYS A 1 119 ? -9.028 -1.448 17.680 1.00 98.25 119 CYS A CA 1
ATOM 939 C C . CYS A 1 119 ? -9.158 -2.517 18.773 1.00 98.25 119 CYS A C 1
ATOM 941 O O . CYS A 1 119 ? -9.981 -2.350 19.670 1.00 98.25 119 CYS A O 1
ATOM 943 N N . GLU A 1 120 ? -8.294 -3.534 18.781 1.00 98.38 120 GLU A N 1
ATOM 944 C CA . GLU A 1 120 ? -8.269 -4.572 19.823 1.00 98.38 120 GLU A CA 1
ATOM 945 C C . GLU A 1 120 ? -8.074 -3.984 21.230 1.00 98.38 120 GLU A C 1
ATOM 947 O O . GLU A 1 120 ? -8.760 -4.361 22.187 1.00 98.38 120 GLU A O 1
ATOM 952 N N . LEU A 1 121 ? -7.166 -3.010 21.366 1.00 98.31 121 LEU A N 1
ATOM 953 C CA . LEU A 1 121 ? -6.935 -2.317 22.631 1.00 98.31 121 LEU A CA 1
ATOM 954 C C . LEU A 1 121 ? -8.181 -1.551 23.094 1.00 98.31 121 LEU A C 1
ATOM 956 O O . LEU A 1 121 ? -8.566 -1.647 24.263 1.00 98.31 121 LEU A O 1
ATOM 960 N N . LEU A 1 122 ? -8.815 -0.798 22.192 1.00 98.38 122 LEU A N 1
ATOM 961 C CA . LEU A 1 122 ? -10.029 -0.043 22.502 1.00 98.38 122 LEU A CA 1
ATOM 962 C C . LEU A 1 122 ? -11.182 -0.971 22.891 1.00 98.38 122 LEU A C 1
ATOM 964 O O . LEU A 1 122 ? -11.863 -0.705 23.879 1.00 98.38 122 LEU A O 1
ATOM 968 N N . GLU A 1 123 ? -11.359 -2.092 22.194 1.00 98.31 123 GLU A N 1
ATOM 969 C CA . GLU A 1 123 ? -12.356 -3.101 22.558 1.00 98.31 123 GLU A CA 1
ATOM 970 C C . GLU A 1 123 ? -12.109 -3.677 23.956 1.00 98.31 123 GLU A C 1
ATOM 972 O O . GLU A 1 123 ? -13.046 -3.823 24.744 1.00 98.31 123 GLU A O 1
ATOM 977 N N . SER A 1 124 ? -10.850 -3.970 24.296 1.00 98.25 124 SER A N 1
ATOM 978 C CA . SER A 1 124 ? -10.463 -4.429 25.635 1.00 98.25 124 SER A CA 1
ATOM 979 C C . SER A 1 124 ? -10.786 -3.390 26.714 1.00 98.25 124 SER A C 1
ATOM 981 O O . SER A 1 124 ? -11.350 -3.722 27.762 1.00 98.25 124 SER A O 1
ATOM 983 N N . MET A 1 125 ? -10.504 -2.111 26.449 1.00 98.19 125 MET A N 1
ATOM 984 C CA . MET A 1 125 ? -10.850 -1.013 27.356 1.00 98.19 125 MET A CA 1
ATOM 985 C C . MET A 1 125 ? -12.365 -0.863 27.529 1.00 98.19 125 MET A C 1
ATOM 987 O O . MET A 1 125 ? -12.837 -0.734 28.659 1.00 98.19 125 MET A O 1
ATOM 991 N N . CYS A 1 126 ? -13.137 -0.931 26.443 1.00 98.00 126 CYS A N 1
ATOM 992 C CA . CYS A 1 126 ? -14.597 -0.871 26.494 1.00 98.00 126 CYS A CA 1
ATOM 993 C C . CYS A 1 126 ? -15.188 -2.027 27.310 1.00 98.00 126 CYS A C 1
ATOM 995 O O . CYS A 1 126 ? -16.055 -1.790 28.150 1.00 98.00 126 CYS A O 1
ATOM 997 N N . LYS A 1 127 ? -14.691 -3.258 27.122 1.00 98.19 127 LYS A N 1
ATOM 998 C CA . LYS A 1 127 ? -15.110 -4.429 27.912 1.00 98.19 127 LYS A CA 1
ATOM 999 C C . LYS A 1 127 ? -14.837 -4.222 29.404 1.00 98.19 127 LYS A C 1
ATOM 1001 O O . LYS A 1 127 ? -15.727 -4.445 30.218 1.00 98.19 127 LYS A O 1
ATOM 1006 N N . ARG A 1 128 ? -13.650 -3.721 29.763 1.00 98.12 128 ARG A N 1
ATOM 1007 C CA . ARG A 1 128 ? -13.291 -3.425 31.161 1.00 98.12 128 ARG A CA 1
ATOM 1008 C C . ARG A 1 128 ? -14.214 -2.378 31.784 1.00 98.12 128 ARG A C 1
ATOM 1010 O O . ARG A 1 128 ? -14.788 -2.617 32.843 1.00 98.12 128 ARG A O 1
ATOM 1017 N N . LEU A 1 129 ? -14.421 -1.254 31.102 1.00 97.69 129 LEU A N 1
ATOM 1018 C CA . LEU A 1 129 ? -15.316 -0.199 31.585 1.00 97.69 129 LEU A CA 1
ATOM 1019 C C . LEU A 1 129 ? -16.765 -0.685 31.709 1.00 97.69 129 LEU A C 1
ATOM 1021 O O . LEU A 1 129 ? -17.473 -0.271 32.626 1.00 97.69 129 LEU A O 1
ATOM 1025 N N . ALA A 1 130 ? -17.223 -1.565 30.816 1.00 97.81 130 ALA A N 1
ATOM 1026 C CA . ALA A 1 130 ? -18.544 -2.177 30.931 1.00 97.81 130 ALA A CA 1
ATOM 1027 C C . ALA A 1 130 ? -18.658 -3.017 32.213 1.00 97.81 130 ALA A C 1
ATOM 1029 O O . ALA A 1 130 ? -19.617 -2.833 32.962 1.00 97.81 130 ALA A O 1
ATOM 1030 N N . THR A 1 131 ? -17.653 -3.852 32.508 1.00 97.75 131 THR A N 1
ATOM 1031 C CA . THR A 1 131 ? -17.625 -4.657 33.741 1.00 97.75 131 THR A CA 1
ATOM 1032 C C . THR A 1 131 ? -17.552 -3.799 35.006 1.00 97.75 131 THR A C 1
ATOM 1034 O O . THR A 1 131 ? -18.297 -4.042 35.950 1.00 97.75 131 THR A O 1
ATOM 1037 N N . GLU A 1 132 ? -16.731 -2.744 35.025 1.00 97.06 132 GLU A N 1
ATOM 1038 C CA . GLU A 1 132 ? -16.653 -1.821 36.167 1.00 97.06 132 GLU A CA 1
ATOM 1039 C C . GLU A 1 132 ? -18.002 -1.134 36.423 1.00 97.06 132 GLU A C 1
ATOM 1041 O O . GLU A 1 132 ? -18.476 -1.070 37.557 1.00 97.06 132 GLU A O 1
ATOM 1046 N N . ASN A 1 133 ? -18.669 -0.672 35.362 1.00 96.38 133 ASN A N 1
ATOM 1047 C CA . ASN A 1 133 ? -19.990 -0.057 35.472 1.00 96.38 133 ASN A CA 1
ATOM 1048 C C . ASN A 1 133 ? -21.067 -1.025 35.974 1.00 96.38 133 ASN A C 1
ATOM 1050 O O . ASN A 1 133 ? -21.993 -0.594 36.663 1.00 96.38 133 ASN A O 1
ATOM 1054 N N . GLU A 1 134 ? -20.989 -2.306 35.620 1.00 97.44 134 GLU A N 1
ATOM 1055 C CA . GLU A 1 134 ? -21.900 -3.332 36.127 1.00 97.44 134 GLU A CA 1
ATOM 1056 C C . GLU A 1 134 ? -21.718 -3.531 37.636 1.00 97.44 134 GLU A C 1
ATOM 1058 O O . GLU A 1 134 ? -22.691 -3.431 38.385 1.00 97.44 134 GLU A O 1
ATOM 1063 N N . VAL A 1 135 ? -20.467 -3.650 38.095 1.00 97.00 135 VAL A N 1
ATOM 1064 C CA . VAL A 1 135 ? -20.129 -3.743 39.524 1.00 97.00 135 VAL A CA 1
ATOM 1065 C C . VAL A 1 135 ? -20.665 -2.538 40.301 1.00 97.00 135 VAL A C 1
ATOM 1067 O O . VAL A 1 135 ? -21.304 -2.709 41.342 1.00 97.00 135 VAL A O 1
ATOM 1070 N N . TYR A 1 136 ? -20.477 -1.315 39.793 1.00 96.75 136 TYR A N 1
ATOM 1071 C CA . TYR A 1 136 ? -21.014 -0.118 40.450 1.00 96.75 136 TYR A CA 1
ATOM 1072 C C . TYR A 1 136 ? -22.545 -0.106 40.497 1.00 96.75 136 TYR A C 1
ATOM 1074 O O . TYR A 1 136 ? -23.125 0.292 41.510 1.00 96.75 136 TYR A O 1
ATOM 1082 N N . ARG A 1 137 ? -23.224 -0.551 39.431 1.00 96.44 137 ARG A N 1
ATOM 1083 C CA . ARG A 1 137 ? -24.691 -0.653 39.437 1.00 96.44 137 ARG A CA 1
ATOM 1084 C C . ARG A 1 137 ? -25.177 -1.644 40.485 1.00 96.44 137 ARG A C 1
ATOM 1086 O O . ARG A 1 137 ? -26.144 -1.337 41.178 1.00 96.44 137 ARG A O 1
ATOM 1093 N N . ASP A 1 138 ? -24.537 -2.798 40.607 1.00 96.25 138 ASP A N 1
ATOM 1094 C CA . ASP A 1 138 ? -24.946 -3.821 41.568 1.00 96.25 138 ASP A CA 1
ATOM 1095 C C . ASP A 1 138 ? -24.677 -3.394 43.010 1.00 96.25 138 ASP A C 1
ATOM 1097 O O . ASP A 1 138 ? -25.550 -3.549 43.867 1.00 96.25 138 ASP A O 1
ATOM 1101 N N . PHE A 1 139 ? -23.545 -2.733 43.258 1.00 96.50 139 PHE A N 1
ATOM 1102 C CA . PHE A 1 139 ? -23.267 -2.098 44.543 1.00 96.50 139 PHE A CA 1
ATOM 1103 C C . PHE A 1 139 ? -24.354 -1.080 44.926 1.00 96.50 139 PHE A C 1
ATOM 1105 O O . PHE A 1 139 ? -24.881 -1.110 46.038 1.00 96.50 139 PHE A O 1
ATOM 1112 N N . LEU A 1 140 ? -24.751 -0.211 43.989 1.00 95.69 140 LEU A N 1
ATOM 1113 C CA . LEU A 1 140 ? -25.804 0.782 44.223 1.00 95.69 140 LEU A CA 1
ATOM 1114 C C . LEU A 1 140 ? -27.184 0.153 44.450 1.00 95.69 140 LEU A C 1
ATOM 1116 O O . LEU A 1 140 ? -27.965 0.685 45.238 1.00 95.69 140 LEU A O 1
ATOM 1120 N N . LYS A 1 141 ? -27.510 -0.959 43.778 1.00 95.31 141 LYS A N 1
ATOM 1121 C CA . LYS A 1 141 ? -28.757 -1.698 44.038 1.00 95.31 141 LYS A CA 1
ATOM 1122 C C . LYS A 1 141 ? -28.769 -2.252 45.461 1.00 95.31 141 LYS A C 1
ATOM 1124 O O . LYS A 1 141 ? -29.761 -2.062 46.156 1.00 95.31 141 LYS A O 1
ATOM 1129 N N . LEU A 1 142 ? -27.671 -2.872 45.899 1.00 94.75 142 LEU A N 1
ATOM 1130 C CA . LEU A 1 142 ? -27.556 -3.442 47.242 1.00 94.75 142 LEU A CA 1
ATOM 1131 C C . LEU A 1 142 ? -27.681 -2.364 48.329 1.00 94.75 142 LEU A C 1
ATOM 1133 O O . LEU A 1 142 ? -28.428 -2.538 49.290 1.00 94.75 142 LEU A O 1
ATOM 1137 N N . ALA A 1 143 ? -27.017 -1.222 48.141 1.00 93.25 143 ALA A N 1
ATOM 1138 C CA . ALA A 1 143 ? -27.077 -0.097 49.074 1.00 93.25 143 ALA A CA 1
ATOM 1139 C C . ALA A 1 143 ? -28.483 0.516 49.213 1.00 93.25 143 ALA A C 1
ATOM 1141 O O . ALA A 1 143 ? -28.784 1.113 50.235 1.00 93.25 143 ALA A O 1
ATOM 1142 N N . ARG A 1 144 ? -29.353 0.378 48.201 1.00 93.00 144 ARG A N 1
ATOM 1143 C CA . ARG A 1 144 ? -30.753 0.843 48.261 1.00 93.00 144 ARG A CA 1
ATOM 1144 C C . ARG A 1 144 ? -31.700 -0.141 48.945 1.00 93.00 144 ARG A C 1
ATOM 1146 O O . ARG A 1 144 ? -32.842 0.219 49.210 1.00 93.00 144 ARG A O 1
ATOM 1153 N N . THR A 1 145 ? -31.266 -1.382 49.148 1.00 90.00 145 THR A N 1
ATOM 1154 C CA . THR A 1 145 ? -32.070 -2.438 49.783 1.00 90.00 145 THR A CA 1
ATOM 1155 C C . THR A 1 145 ? -31.806 -2.597 51.282 1.00 90.00 145 THR A C 1
ATOM 1157 O O . THR A 1 145 ? -32.471 -3.415 51.913 1.00 90.00 145 THR A O 1
ATOM 1160 N N . GLN A 1 146 ? -30.853 -1.841 51.835 1.00 66.56 146 GLN A N 1
ATOM 1161 C CA . GLN A 1 146 ? -30.549 -1.752 53.269 1.00 66.56 146 GLN A CA 1
ATOM 1162 C C . GLN A 1 146 ? -31.141 -0.471 53.854 1.00 66.56 146 GLN A C 1
ATOM 1164 O O . GLN A 1 146 ? -31.575 -0.525 55.025 1.00 66.56 146 GLN A O 1
#

Secondary structure (DSSP, 8-state):
-----------------------PPEEEEETTTTEEEEE---GGGSGGG----PPP-S----PPP----STHHHHHHHHHHHHHHHHHHHHHHHHHHHHHHHHHHHHHHHHHHHHHHHHHHHHHHHHHHHHHHHHHHHHHHHHT--

pLDDT: mean 70.68, std 25.85, range [33.69, 98.56]